Protein AF-A0A3C1A479-F1 (afdb_monomer)

Solvent-accessible surface area (backbone atoms only — not comparable to full-atom values): 7862 Å² total; per-residue (Å²): 130,82,81,78,78,89,71,54,68,65,61,52,41,51,46,38,41,56,43,17,61,76,65,24,64,87,57,54,39,54,62,50,42,13,54,75,70,76,47,66,42,66,72,55,62,75,73,31,98,42,59,66,56,51,50,48,52,38,50,54,51,44,53,55,54,49,49,54,38,40,59,56,10,54,70,37,97,52,31,71,61,23,28,52,52,28,53,56,43,44,44,68,79,36,48,35,47,38,39,60,49,35,74,34,82,56,53,104,85,43,63,13,45,64,45,54,49,47,56,51,48,67,70,41,36,67,59,46,21,67,74,69,72,44,53,70,76,65,56,75,107

Nearest PDB structures (foldseek):
  3cjd-assembly1_B  TM=7.121E-01  e=5.126E-03  Jannaschia sp. CCS1
  2eh3-assembly1_A-2  TM=6.901E-01  e=7.213E-03  Aquifex aeolicus VF5
  7pt0-assembly1_A  TM=4.518E-01  e=9.291E-04  Streptomyces coelicolor
  8ssh-assembly1_C  TM=5.144E-01  e=1.360E-02  Neisseria gonorrhoeae
  7eqf-assembly2_C  TM=4.000E-01  e=4.016E-03  Streptomyces griseoluteus

Structure (mmCIF, N/CA/C/O backbone):
data_AF-A0A3C1A479-F1
#
_entry.id   AF-A0A3C1A479-F1
#
loop_
_atom_site.group_PDB
_atom_site.id
_atom_site.type_symbol
_atom_site.label_atom_id
_atom_site.label_alt_id
_atom_site.label_comp_id
_atom_site.label_asym_id
_atom_site.label_entity_id
_atom_site.label_seq_id
_atom_site.pdbx_PDB_ins_code
_atom_site.Cartn_x
_atom_site.Cartn_y
_atom_site.Cartn_z
_atom_site.occupancy
_atom_site.B_iso_or_equiv
_atom_site.auth_seq_id
_atom_site.auth_comp_id
_atom_site.auth_asym_id
_atom_site.auth_atom_id
_atom_site.pdbx_PDB_model_num
ATOM 1 N N . MET A 1 1 ? -4.959 -10.623 36.454 1.00 49.00 1 MET A N 1
ATOM 2 C CA . MET A 1 1 ? -4.136 -10.472 35.232 1.00 49.00 1 MET A CA 1
ATOM 3 C C . MET A 1 1 ? -4.876 -9.564 34.265 1.00 49.00 1 MET A C 1
ATOM 5 O O . MET A 1 1 ? -6.092 -9.720 34.175 1.00 49.00 1 MET A O 1
ATOM 9 N N . PRO A 1 2 ? -4.196 -8.640 33.566 1.00 51.88 2 PRO A N 1
ATOM 10 C CA . PRO A 1 2 ? -4.814 -7.945 32.445 1.00 51.88 2 PRO A CA 1
ATOM 11 C C . PRO A 1 2 ? -5.252 -8.978 31.390 1.00 51.88 2 PRO A C 1
ATOM 13 O O . PRO A 1 2 ? -4.591 -10.014 31.249 1.00 51.88 2 PRO A O 1
ATOM 16 N N . PRO A 1 3 ? -6.379 -8.759 30.695 1.00 59.72 3 PRO A N 1
ATOM 17 C CA . PRO A 1 3 ? -6.847 -9.684 29.670 1.00 59.72 3 PRO A CA 1
ATOM 18 C C . PRO A 1 3 ? -5.767 -9.863 28.595 1.00 59.72 3 PRO A C 1
ATOM 20 O O . PRO A 1 3 ? -5.161 -8.889 28.152 1.00 59.72 3 PRO A O 1
ATOM 23 N N . LYS A 1 4 ? -5.508 -11.113 28.188 1.00 61.56 4 LYS A N 1
ATOM 24 C CA . LYS A 1 4 ? -4.561 -11.408 27.105 1.00 61.56 4 LYS A CA 1
ATOM 25 C C . LYS A 1 4 ? -5.044 -10.730 25.825 1.00 61.56 4 LYS A C 1
ATOM 27 O O . LYS A 1 4 ? -6.200 -10.903 25.433 1.00 61.56 4 LYS A O 1
ATOM 32 N N . VAL A 1 5 ? -4.159 -9.973 25.184 1.00 67.12 5 VAL A N 1
ATOM 33 C CA . VAL A 1 5 ? -4.452 -9.336 23.900 1.00 67.12 5 VAL A CA 1
ATOM 34 C C . VAL A 1 5 ? -4.715 -10.440 22.874 1.00 67.12 5 VAL A C 1
ATOM 36 O O . VAL A 1 5 ? -3.906 -11.350 22.719 1.00 67.12 5 VAL A O 1
ATOM 39 N N . LYS A 1 6 ? -5.900 -10.414 22.252 1.00 79.56 6 LYS A N 1
ATOM 40 C CA . LYS A 1 6 ? -6.402 -11.511 21.404 1.00 79.56 6 LYS A CA 1
ATOM 41 C C . LYS A 1 6 ? -5.755 -11.549 20.014 1.00 79.56 6 LYS A C 1
ATOM 43 O O . LYS A 1 6 ? -5.757 -12.603 19.395 1.00 79.56 6 LYS A O 1
ATOM 48 N N . PHE A 1 7 ? -5.235 -10.418 19.545 1.00 87.00 7 PHE A N 1
ATOM 49 C CA . PHE A 1 7 ? -4.648 -10.254 18.217 1.00 87.00 7 PHE A CA 1
ATOM 50 C C . PHE A 1 7 ? -3.313 -9.536 18.317 1.00 87.00 7 PHE A C 1
ATOM 52 O O . PHE A 1 7 ? -3.108 -8.736 19.224 1.00 87.00 7 PHE A O 1
ATOM 59 N N . THR A 1 8 ? -2.442 -9.795 17.357 1.00 92.94 8 THR A N 1
ATOM 60 C CA . THR A 1 8 ? -1.188 -9.080 17.129 1.00 92.94 8 THR A CA 1
ATOM 61 C C . THR A 1 8 ? -1.407 -7.859 16.232 1.00 92.94 8 THR A C 1
ATOM 63 O O . THR A 1 8 ? -2.402 -7.771 15.508 1.00 92.94 8 THR A O 1
ATOM 66 N N . ALA A 1 9 ? -0.447 -6.928 16.222 1.00 93.94 9 ALA A N 1
ATOM 67 C CA . ALA A 1 9 ? -0.464 -5.793 15.296 1.00 93.94 9 ALA A CA 1
ATOM 68 C C . ALA A 1 9 ? -0.546 -6.249 13.824 1.00 93.94 9 ALA A C 1
ATOM 70 O O . ALA A 1 9 ? -1.323 -5.694 13.051 1.00 93.94 9 ALA A O 1
ATOM 71 N N . ASN A 1 10 ? 0.178 -7.312 13.453 1.00 95.56 10 ASN A N 1
ATOM 72 C CA . ASN A 1 10 ? 0.176 -7.842 12.087 1.00 95.56 10 ASN A CA 1
ATOM 73 C C . ASN A 1 10 ? -1.196 -8.380 11.664 1.00 95.56 10 ASN A C 1
ATOM 75 O O . ASN A 1 10 ? -1.648 -8.076 10.566 1.00 95.56 10 ASN A O 1
ATOM 79 N N . GLU A 1 11 ? -1.902 -9.112 12.530 1.00 95.69 11 GLU A N 1
ATOM 80 C CA . GLU A 1 11 ? -3.253 -9.609 12.216 1.00 95.69 11 GLU A CA 1
ATOM 81 C C . GLU A 1 11 ? -4.254 -8.463 12.002 1.00 95.69 11 GLU A C 1
ATOM 83 O O . GLU A 1 11 ? -5.153 -8.551 11.160 1.00 95.69 11 GLU A O 1
ATOM 88 N N . ILE A 1 12 ? -4.082 -7.360 12.734 1.00 96.62 12 ILE A N 1
ATOM 89 C CA . ILE A 1 12 ? -4.877 -6.144 12.556 1.00 96.62 12 ILE A CA 1
ATOM 90 C C . ILE A 1 12 ? -4.561 -5.483 11.207 1.00 96.62 12 ILE A C 1
ATOM 92 O O . ILE A 1 12 ? -5.488 -5.122 10.474 1.00 96.62 12 ILE A O 1
ATOM 96 N N . ILE A 1 13 ? -3.278 -5.359 10.855 1.00 97.88 13 ILE A N 1
ATOM 97 C CA . ILE A 1 13 ? -2.839 -4.823 9.557 1.00 97.88 13 ILE A CA 1
ATOM 98 C C . ILE A 1 13 ? -3.387 -5.690 8.420 1.00 97.88 13 ILE A C 1
ATOM 100 O O . ILE A 1 13 ? -3.964 -5.164 7.470 1.00 97.88 13 ILE A O 1
ATOM 104 N N . GLU A 1 14 ? -3.306 -7.015 8.528 1.00 97.88 14 GLU A N 1
ATOM 105 C CA . GLU A 1 14 ? -3.855 -7.937 7.531 1.00 97.88 14 GLU A CA 1
ATOM 106 C C . GLU A 1 14 ? -5.368 -7.777 7.353 1.00 97.88 14 GLU A C 1
ATOM 108 O O . GLU A 1 14 ? -5.866 -7.794 6.222 1.00 97.88 14 GLU A O 1
ATOM 113 N N . ALA A 1 15 ? -6.118 -7.596 8.444 1.00 97.75 15 ALA A N 1
ATOM 114 C CA . ALA A 1 15 ? -7.548 -7.310 8.367 1.00 97.75 15 ALA A CA 1
ATOM 115 C C . ALA A 1 15 ? -7.817 -5.979 7.643 1.00 97.75 15 ALA A C 1
ATOM 117 O O . ALA A 1 15 ? -8.691 -5.915 6.774 1.00 97.75 15 ALA A O 1
ATOM 118 N N . ALA A 1 16 ? -7.036 -4.938 7.936 1.00 98.25 16 ALA A N 1
ATOM 119 C CA . ALA A 1 16 ? -7.133 -3.640 7.273 1.00 98.25 16 ALA A CA 1
ATOM 120 C C . ALA A 1 16 ? -6.778 -3.708 5.776 1.00 98.25 16 ALA A C 1
ATOM 122 O O . ALA A 1 16 ? -7.477 -3.122 4.944 1.00 98.25 16 ALA A O 1
ATOM 123 N N . VAL A 1 17 ? -5.754 -4.482 5.406 1.00 98.56 17 VAL A N 1
ATOM 124 C CA . VAL A 1 17 ? -5.388 -4.757 4.007 1.00 98.56 17 VAL A CA 1
ATOM 125 C C . VAL A 1 17 ? -6.528 -5.481 3.288 1.00 98.56 17 VAL A C 1
ATOM 127 O O . VAL A 1 17 ? -6.906 -5.078 2.188 1.00 98.56 17 VAL A O 1
ATOM 130 N N . LYS A 1 18 ? -7.133 -6.506 3.906 1.00 98.44 18 LYS A N 1
ATOM 131 C CA . LYS A 1 18 ? -8.292 -7.223 3.335 1.00 98.44 18 LYS A CA 1
ATOM 132 C C . LYS A 1 18 ? -9.479 -6.286 3.102 1.00 98.44 18 LYS A C 1
ATOM 134 O O . LYS A 1 18 ? -10.088 -6.332 2.034 1.00 98.44 18 LYS A O 1
ATOM 139 N N . ILE A 1 19 ? -9.776 -5.404 4.059 1.00 98.56 19 ILE A N 1
ATOM 140 C CA . ILE A 1 19 ? -10.812 -4.372 3.901 1.00 98.56 19 ILE A CA 1
ATOM 141 C C . ILE A 1 19 ? -10.470 -3.456 2.723 1.00 98.56 19 ILE A C 1
ATOM 143 O O . ILE A 1 19 ? -11.320 -3.237 1.862 1.00 98.56 19 ILE A O 1
ATOM 147 N N . THR A 1 20 ? -9.226 -2.981 2.647 1.00 98.44 20 THR A N 1
ATOM 148 C CA . THR A 1 20 ? -8.763 -2.075 1.587 1.00 98.44 20 THR A CA 1
ATOM 149 C C . THR A 1 20 ? -8.882 -2.712 0.207 1.00 98.44 20 THR A C 1
ATOM 151 O O . THR A 1 20 ? -9.396 -2.076 -0.712 1.00 98.44 20 THR A O 1
ATOM 154 N N . ARG A 1 21 ? -8.490 -3.982 0.055 1.00 98.44 21 ARG A N 1
ATOM 155 C CA . ARG A 1 21 ? -8.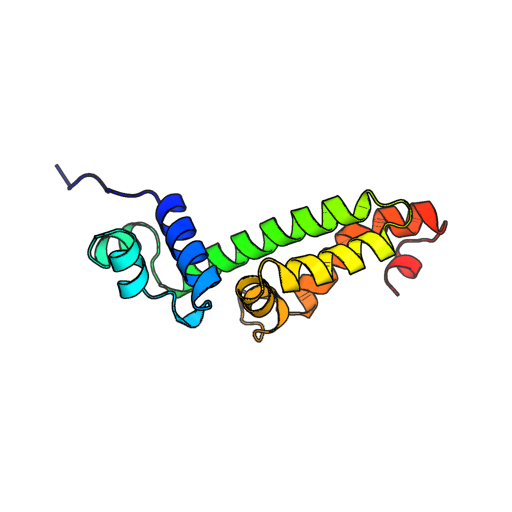609 -4.724 -1.211 1.00 98.44 21 ARG A CA 1
ATOM 156 C C . ARG A 1 21 ? -10.042 -4.754 -1.735 1.00 98.44 21 ARG A C 1
ATOM 158 O O . ARG A 1 21 ? -10.250 -4.547 -2.926 1.00 98.44 21 ARG A O 1
ATOM 165 N N . VAL A 1 22 ? -11.026 -4.942 -0.856 1.00 97.94 22 VAL A N 1
ATOM 166 C CA . VAL A 1 22 ? -12.439 -5.068 -1.254 1.00 97.94 22 VAL A CA 1
ATOM 167 C C . VAL A 1 22 ? -13.141 -3.712 -1.367 1.00 97.94 22 VAL A C 1
ATOM 169 O O . VAL A 1 22 ? -13.895 -3.491 -2.310 1.00 97.94 22 VAL A O 1
ATOM 172 N N . LYS A 1 23 ? -12.921 -2.806 -0.408 1.00 97.75 23 LYS A N 1
ATOM 173 C CA . LYS A 1 23 ? -13.746 -1.598 -0.210 1.00 97.75 23 LYS A CA 1
ATOM 174 C C . LYS A 1 23 ? -12.985 -0.277 -0.354 1.00 97.75 23 LYS A C 1
ATOM 176 O O . LYS A 1 23 ? -13.610 0.776 -0.290 1.00 97.75 23 LYS A O 1
ATOM 181 N N . GLY A 1 24 ? -11.668 -0.316 -0.541 1.00 97.19 24 GLY A N 1
ATOM 182 C CA . GLY A 1 24 ? -10.814 0.871 -0.532 1.00 97.19 24 GLY A CA 1
ATOM 183 C C . GLY A 1 24 ? -10.398 1.311 0.874 1.00 97.19 24 GLY A C 1
ATOM 184 O O . GLY A 1 24 ? -10.934 0.849 1.883 1.00 97.19 24 GLY A O 1
ATOM 185 N N . ILE A 1 25 ? -9.404 2.201 0.934 1.00 96.38 25 ILE A N 1
ATOM 186 C CA . ILE A 1 25 ? -8.758 2.608 2.190 1.00 96.38 25 ILE A CA 1
ATOM 187 C C . ILE A 1 25 ? -9.699 3.376 3.126 1.00 96.38 25 ILE A C 1
ATOM 189 O O . ILE A 1 25 ? -9.597 3.255 4.345 1.00 96.38 25 ILE A O 1
ATOM 193 N N . ASP A 1 26 ? -10.658 4.123 2.583 1.00 95.88 26 ASP A N 1
ATOM 194 C CA . ASP A 1 26 ? -11.592 4.918 3.386 1.00 95.88 26 ASP A CA 1
ATOM 195 C C . ASP A 1 26 ? -12.524 4.047 4.236 1.00 95.88 26 ASP A C 1
ATOM 197 O O . ASP A 1 26 ? -13.004 4.481 5.282 1.00 95.88 26 ASP A O 1
ATOM 201 N N . ALA A 1 27 ? -12.718 2.782 3.844 1.00 97.75 27 ALA A N 1
ATOM 202 C CA . ALA A 1 27 ? -13.463 1.806 4.630 1.00 97.75 27 ALA A CA 1
ATOM 203 C C . ALA A 1 27 ? -12.687 1.293 5.858 1.00 97.75 27 ALA A C 1
ATOM 205 O O . ALA A 1 27 ? -13.293 0.696 6.755 1.00 97.75 27 ALA A O 1
ATOM 206 N N . VAL A 1 28 ? -11.368 1.516 5.930 1.00 97.81 28 VAL A N 1
ATOM 207 C CA . VAL A 1 28 ? -10.555 1.159 7.099 1.00 97.81 28 VAL A CA 1
ATOM 208 C C . VAL A 1 28 ? -10.894 2.112 8.238 1.00 97.81 28 VAL A C 1
ATOM 210 O O . VAL A 1 28 ? -10.436 3.251 8.299 1.00 97.81 28 VAL A O 1
ATOM 213 N N . THR A 1 29 ? -11.726 1.618 9.150 1.00 97.56 29 THR A N 1
ATOM 214 C CA . THR A 1 29 ? -12.135 2.296 10.381 1.00 97.56 29 THR A CA 1
ATOM 215 C C . THR A 1 29 ? -11.989 1.339 11.555 1.00 97.56 29 THR A C 1
ATOM 217 O O . THR A 1 29 ? -12.075 0.122 11.381 1.00 97.56 29 THR A O 1
ATOM 220 N N . ALA A 1 30 ? -11.858 1.867 12.774 1.00 96.12 30 ALA A N 1
ATOM 221 C CA . ALA A 1 30 ? -11.760 1.033 13.973 1.00 96.12 30 ALA A CA 1
ATOM 222 C C . ALA A 1 30 ? -12.946 0.062 14.128 1.00 96.12 30 ALA A C 1
ATOM 224 O O . ALA A 1 30 ? -12.781 -1.078 14.564 1.00 96.12 30 ALA A O 1
ATOM 225 N N . ARG A 1 31 ? -14.148 0.496 13.722 1.00 96.38 31 ARG A N 1
ATOM 226 C CA . ARG A 1 31 ? -15.357 -0.337 13.731 1.00 96.38 31 ARG A CA 1
ATOM 227 C C . ARG A 1 31 ? -15.288 -1.453 12.692 1.00 96.38 31 ARG A C 1
ATOM 229 O O . ARG A 1 31 ? -15.642 -2.586 13.003 1.00 96.38 31 ARG A O 1
ATOM 236 N N . GLU A 1 32 ? -14.866 -1.135 11.471 1.00 97.81 32 GLU A N 1
ATOM 237 C CA . GLU A 1 32 ? -14.803 -2.113 10.382 1.00 97.81 32 GLU A CA 1
ATOM 238 C C . GLU A 1 32 ? -13.744 -3.184 10.650 1.00 97.81 32 GLU A C 1
ATOM 240 O O . GLU A 1 32 ? -14.011 -4.369 10.464 1.00 97.81 32 GLU A O 1
ATOM 245 N N . VAL A 1 33 ? -12.582 -2.770 11.159 1.00 97.06 33 VAL A N 1
ATOM 246 C CA . VAL A 1 33 ? -11.484 -3.669 11.534 1.00 97.06 33 VAL A CA 1
ATOM 247 C C . VAL A 1 33 ? -11.894 -4.559 12.706 1.00 97.06 33 VAL A C 1
ATOM 249 O O . VAL A 1 33 ? -11.749 -5.777 12.623 1.00 97.06 33 VAL A O 1
ATOM 252 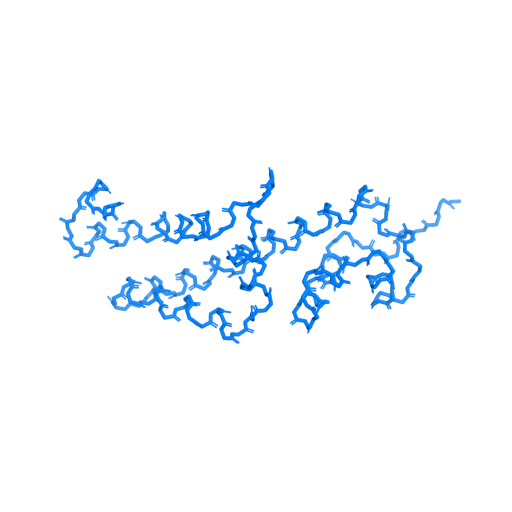N N . GLY A 1 34 ? -12.499 -3.988 13.756 1.00 94.88 34 GLY A N 1
ATOM 253 C CA . GLY A 1 34 ? -13.048 -4.773 14.865 1.00 94.88 34 GLY A CA 1
ATOM 254 C C . GLY A 1 34 ? -14.070 -5.807 14.382 1.00 94.88 34 GLY A C 1
ATOM 255 O O . GLY A 1 34 ? -13.965 -6.986 14.718 1.00 94.88 34 GLY A O 1
ATOM 256 N N . ARG A 1 35 ? -14.997 -5.400 13.503 1.00 95.38 35 ARG A N 1
ATOM 257 C CA . ARG A 1 35 ? -15.985 -6.305 12.898 1.00 95.38 35 ARG A CA 1
ATOM 258 C C . ARG A 1 35 ? -15.331 -7.434 12.100 1.00 95.38 35 ARG A C 1
ATOM 260 O O . ARG A 1 35 ? -15.745 -8.578 12.256 1.00 95.38 35 ARG A O 1
ATOM 267 N N . ALA A 1 36 ? -14.323 -7.133 11.280 1.00 95.00 36 ALA A N 1
ATOM 268 C CA . ALA A 1 36 ? -13.594 -8.137 10.502 1.00 95.00 36 ALA A CA 1
ATOM 269 C C . ALA A 1 36 ? -12.860 -9.159 11.391 1.00 95.00 36 ALA A C 1
ATOM 271 O O . ALA A 1 36 ? -12.734 -10.320 11.013 1.00 95.00 36 ALA A O 1
ATOM 272 N N . LEU A 1 37 ? -12.428 -8.739 12.583 1.00 93.81 37 LEU A N 1
ATOM 273 C CA . LEU A 1 37 ? -11.765 -9.579 13.586 1.00 93.81 37 LEU A CA 1
ATOM 274 C C . LEU A 1 37 ? -12.738 -10.211 14.605 1.00 93.81 37 LEU A C 1
ATOM 276 O O . LEU A 1 37 ? -12.312 -10.924 15.515 1.00 93.81 37 LEU A O 1
ATOM 280 N N . GLY A 1 38 ? -14.046 -9.954 14.497 1.00 93.56 38 GLY A N 1
ATOM 281 C CA . GLY A 1 38 ? -15.048 -10.464 15.439 1.00 93.56 38 GLY A CA 1
ATOM 282 C C . GLY A 1 38 ? -14.892 -9.920 16.866 1.00 93.56 38 GLY A C 1
ATOM 283 O O . GLY A 1 38 ? -15.154 -10.637 17.835 1.00 93.56 38 GLY A O 1
ATOM 284 N N . VAL A 1 39 ? -14.427 -8.676 17.014 1.00 90.81 39 VAL A N 1
ATOM 285 C CA . VAL A 1 39 ? -14.237 -7.989 18.303 1.00 90.81 39 VAL A CA 1
ATOM 286 C C . VAL A 1 39 ? -14.716 -6.535 18.260 1.00 90.81 39 VAL A C 1
ATOM 288 O O . VAL A 1 39 ? -15.071 -5.994 17.216 1.00 90.81 39 VAL A O 1
ATOM 291 N N . SER A 1 40 ? -14.749 -5.877 19.424 1.00 91.69 40 SER A N 1
ATOM 292 C CA . SER A 1 40 ? -14.951 -4.421 19.483 1.00 91.69 40 SER A CA 1
ATOM 293 C C . SER A 1 40 ? -13.772 -3.664 18.853 1.00 91.69 40 SER A C 1
ATOM 295 O O . SER A 1 40 ? -12.742 -4.253 18.548 1.00 91.69 40 SER A O 1
ATOM 297 N N . SER A 1 41 ? -13.886 -2.344 18.701 1.00 91.12 41 SER A N 1
ATOM 298 C CA . SER A 1 41 ? -12.788 -1.494 18.216 1.00 91.12 41 SER A CA 1
ATOM 299 C C . SER A 1 41 ? -11.636 -1.326 19.216 1.00 91.12 41 SER A C 1
ATOM 301 O O . SER A 1 41 ? -10.559 -0.895 18.825 1.00 91.12 41 SER A O 1
ATOM 303 N N . ARG A 1 42 ? -11.823 -1.658 20.502 1.00 87.81 42 ARG A N 1
ATOM 304 C CA . ARG A 1 42 ? -10.823 -1.419 21.561 1.00 87.81 42 ARG A CA 1
ATOM 305 C C . ARG A 1 42 ? -9.459 -2.100 21.350 1.00 87.81 42 ARG A C 1
ATOM 307 O O . ARG A 1 42 ? -8.463 -1.428 21.593 1.00 87.81 42 ARG A O 1
ATOM 314 N N . PRO A 1 43 ? -9.364 -3.371 20.908 1.00 85.94 43 PRO A N 1
ATOM 315 C CA . PRO A 1 43 ? -8.077 -4.042 20.711 1.00 85.94 43 PRO A CA 1
ATOM 316 C C . PRO A 1 43 ? -7.185 -3.375 19.661 1.00 85.94 43 PRO A C 1
ATOM 318 O O . PRO A 1 43 ? -5.970 -3.514 19.732 1.00 85.94 43 PRO A O 1
ATOM 321 N N . LEU A 1 44 ? -7.768 -2.622 18.719 1.00 90.75 44 LEU A N 1
ATOM 322 C CA . LEU A 1 44 ? -7.001 -1.836 17.756 1.00 90.75 44 LEU A CA 1
ATOM 323 C C . LEU A 1 44 ? -6.100 -0.821 18.469 1.00 90.75 44 LEU A C 1
ATOM 325 O O . LEU A 1 44 ? -4.902 -0.759 18.215 1.00 90.75 44 LEU A O 1
ATOM 329 N N . PHE A 1 45 ? -6.678 -0.100 19.430 1.00 92.94 45 PHE A N 1
ATOM 330 C CA . PHE A 1 45 ? -6.008 0.962 20.180 1.00 92.94 45 PHE A CA 1
ATOM 331 C C . PHE A 1 45 ? -5.026 0.453 21.243 1.00 92.94 45 PHE A C 1
ATOM 333 O O . PHE A 1 45 ? -4.527 1.218 22.056 1.00 92.94 45 PHE A O 1
ATOM 340 N N . THR A 1 46 ? -4.761 -0.856 21.263 1.00 91.50 46 THR A N 1
ATOM 341 C CA . THR A 1 46 ? -3.634 -1.427 22.015 1.00 91.50 46 THR A CA 1
ATOM 342 C C . THR A 1 46 ? -2.321 -1.312 21.235 1.00 91.50 46 THR A C 1
ATOM 344 O O . THR A 1 46 ? -1.258 -1.328 21.846 1.00 91.50 46 THR A O 1
ATOM 347 N N . TYR A 1 47 ? -2.393 -1.208 19.903 1.00 92.69 47 TYR A N 1
ATOM 348 C CA . TYR A 1 47 ? -1.227 -1.188 19.013 1.00 92.69 47 TYR A CA 1
ATOM 349 C C . TYR A 1 47 ? -1.116 0.075 18.164 1.00 92.69 47 TYR A C 1
ATOM 351 O O . TYR A 1 47 ? -0.024 0.368 17.696 1.00 92.69 47 TYR A O 1
ATOM 359 N N . PHE A 1 48 ? -2.225 0.782 17.946 1.00 94.56 48 PHE A N 1
ATOM 360 C CA . PHE A 1 48 ? -2.281 1.966 17.094 1.00 94.56 48 PHE A CA 1
ATOM 361 C C . PHE A 1 48 ? -2.993 3.091 17.832 1.00 94.56 48 PHE A C 1
ATOM 363 O O . PHE A 1 48 ? -4.134 2.911 18.259 1.00 94.56 48 PHE A O 1
ATOM 370 N N . ASP A 1 49 ? -2.371 4.258 17.938 1.00 93.56 49 ASP A N 1
ATOM 371 C CA . ASP A 1 49 ? -2.977 5.413 18.609 1.00 93.56 49 ASP A CA 1
ATOM 372 C C . ASP A 1 49 ? -4.152 5.971 17.793 1.00 93.56 49 ASP A C 1
ATOM 374 O O . ASP A 1 49 ? -5.122 6.506 18.339 1.00 93.56 49 ASP A O 1
ATOM 378 N N . THR A 1 50 ? -4.095 5.817 16.466 1.00 95.62 50 THR A N 1
ATOM 379 C CA . THR A 1 50 ? -5.095 6.343 15.528 1.00 95.62 50 THR A CA 1
ATOM 380 C C . THR A 1 50 ? -5.389 5.369 14.386 1.00 95.62 50 THR A C 1
ATOM 382 O O . THR A 1 50 ? -4.615 4.460 14.083 1.00 95.62 50 THR A O 1
ATOM 385 N N . VAL A 1 51 ? -6.523 5.566 13.705 1.00 95.25 51 VAL A N 1
ATOM 386 C CA . VAL A 1 51 ? -6.839 4.804 12.482 1.00 95.25 51 VAL A CA 1
ATOM 387 C C . VAL A 1 51 ? -5.895 5.205 11.345 1.00 95.25 51 VAL A C 1
ATOM 389 O O . VAL A 1 51 ? -5.580 4.389 10.483 1.00 95.25 51 VAL A O 1
ATOM 392 N N . GLU A 1 52 ? -5.420 6.445 11.351 1.00 94.56 52 GLU A N 1
ATOM 393 C CA . GLU A 1 52 ? -4.461 6.998 10.398 1.00 94.56 52 GLU A CA 1
ATOM 394 C C . GLU A 1 52 ? -3.119 6.259 10.464 1.00 94.56 52 GLU A C 1
ATOM 396 O O . GLU A 1 52 ? -2.545 5.940 9.423 1.00 94.56 52 GLU A O 1
ATOM 401 N N . GLU A 1 53 ? -2.662 5.901 11.665 1.00 95.25 53 GLU A N 1
ATOM 402 C CA . GLU A 1 53 ? -1.475 5.063 11.857 1.00 95.25 53 GLU A CA 1
ATOM 403 C C . GLU A 1 53 ? -1.664 3.661 11.259 1.00 95.25 53 GLU A C 1
ATOM 405 O O . GLU A 1 53 ? -0.814 3.179 10.513 1.00 95.25 53 GLU A O 1
ATOM 410 N N . LEU A 1 54 ? -2.826 3.037 11.470 1.00 96.25 54 LEU A N 1
ATOM 411 C CA . LEU A 1 54 ? -3.146 1.765 10.817 1.00 96.25 54 LEU A CA 1
ATOM 412 C C . LEU A 1 54 ? -3.181 1.900 9.284 1.00 96.25 54 LEU A C 1
ATOM 414 O O . LEU A 1 54 ? -2.679 1.031 8.569 1.00 96.25 54 LEU A O 1
ATOM 418 N N . LYS A 1 55 ? -3.765 2.981 8.752 1.00 95.88 55 LYS A N 1
ATOM 419 C CA . LYS A 1 55 ? -3.780 3.249 7.304 1.00 95.88 55 LYS A CA 1
ATOM 420 C C . LYS A 1 55 ? -2.357 3.415 6.759 1.00 95.88 55 LYS A C 1
ATOM 422 O O . LYS A 1 55 ? -2.063 2.903 5.680 1.00 95.88 55 LYS A O 1
ATOM 427 N N . ARG A 1 56 ? -1.450 4.037 7.518 1.00 94.50 56 ARG A N 1
ATOM 428 C CA . ARG A 1 56 ? -0.022 4.104 7.172 1.00 94.50 56 ARG A CA 1
ATOM 429 C C . ARG A 1 56 ? 0.609 2.716 7.065 1.00 94.50 56 ARG A C 1
ATOM 431 O O . ARG A 1 56 ? 1.330 2.469 6.103 1.00 94.50 56 ARG A O 1
ATOM 438 N N . GLU A 1 57 ? 0.312 1.795 7.975 1.00 96.44 57 GLU A N 1
ATOM 439 C CA . GLU A 1 57 ? 0.812 0.418 7.855 1.00 96.44 57 GLU A CA 1
ATOM 440 C C . GLU A 1 57 ? 0.255 -0.300 6.616 1.00 96.44 57 GLU A C 1
ATOM 442 O O . GLU A 1 57 ? 0.984 -1.007 5.918 1.00 96.44 57 GLU A O 1
ATOM 447 N N . VAL A 1 58 ? -1.008 -0.044 6.250 1.00 96.94 58 VAL A N 1
ATOM 448 C CA . VAL A 1 58 ? -1.572 -0.518 4.972 1.00 96.94 58 VAL A CA 1
ATOM 449 C C . VAL A 1 58 ? -0.823 0.081 3.773 1.00 96.94 58 VAL A C 1
ATOM 451 O O . VAL A 1 58 ? -0.581 -0.619 2.788 1.00 96.94 58 VAL A O 1
ATOM 454 N N . TYR A 1 59 ? -0.419 1.354 3.843 1.00 94.88 59 TYR A N 1
ATOM 455 C CA . TYR A 1 59 ? 0.382 2.000 2.798 1.00 94.88 59 TYR A CA 1
ATOM 456 C C . TYR A 1 59 ? 1.754 1.335 2.655 1.00 94.88 59 TYR A C 1
ATOM 458 O O . TYR A 1 59 ? 2.165 1.001 1.542 1.00 94.88 59 TYR A O 1
ATOM 466 N N . LEU A 1 60 ? 2.443 1.082 3.771 1.00 94.88 60 LEU A N 1
ATOM 467 C CA . LEU A 1 60 ? 3.735 0.392 3.775 1.00 94.88 60 LEU A CA 1
ATOM 468 C C . LEU A 1 60 ? 3.618 -1.034 3.230 1.00 94.88 60 LEU A C 1
ATOM 470 O O . LEU A 1 60 ? 4.461 -1.454 2.431 1.00 94.88 60 LEU A O 1
ATOM 474 N N . PHE A 1 61 ? 2.547 -1.749 3.585 1.00 96.94 61 PHE A N 1
ATOM 475 C CA . PHE A 1 61 ? 2.229 -3.050 3.004 1.00 96.94 61 PHE A CA 1
ATOM 476 C C . PHE A 1 61 ? 2.076 -2.960 1.479 1.00 96.94 61 PHE A C 1
ATOM 478 O O . PHE A 1 61 ? 2.738 -3.700 0.752 1.00 96.94 61 PHE A O 1
ATOM 485 N N . ALA A 1 62 ? 1.251 -2.030 0.982 1.00 95.56 62 ALA A N 1
ATOM 486 C CA . ALA A 1 62 ? 1.021 -1.847 -0.453 1.00 95.56 62 ALA A CA 1
ATOM 487 C C . ALA A 1 62 ? 2.312 -1.485 -1.202 1.00 95.56 62 ALA A C 1
ATOM 489 O O . ALA A 1 62 ? 2.588 -2.038 -2.267 1.00 95.56 62 ALA A O 1
ATOM 490 N N . LYS A 1 63 ? 3.136 -0.607 -0.618 1.00 94.06 63 LYS A N 1
ATOM 491 C CA . LYS A 1 63 ? 4.441 -0.217 -1.163 1.00 94.06 63 LYS A CA 1
ATOM 492 C C . LYS A 1 63 ? 5.387 -1.413 -1.255 1.00 94.06 63 LYS A C 1
ATOM 494 O O . LYS A 1 63 ? 6.045 -1.587 -2.276 1.00 94.06 63 LYS A O 1
ATOM 499 N N . ASN A 1 64 ? 5.454 -2.247 -0.217 1.00 95.50 64 ASN A N 1
ATOM 500 C CA . ASN A 1 64 ? 6.292 -3.447 -0.229 1.00 95.50 64 ASN A CA 1
ATOM 501 C C . ASN A 1 64 ? 5.780 -4.496 -1.219 1.00 95.50 64 ASN A C 1
ATOM 503 O O . ASN A 1 64 ? 6.588 -5.075 -1.935 1.00 95.50 64 ASN A O 1
ATOM 507 N N . LEU A 1 65 ? 4.463 -4.677 -1.333 1.00 97.00 65 LEU A N 1
ATOM 508 C CA . LEU A 1 65 ? 3.879 -5.540 -2.357 1.00 97.00 65 LEU A CA 1
ATOM 509 C C . LEU A 1 65 ? 4.255 -5.058 -3.765 1.00 97.00 65 LEU A C 1
ATOM 511 O O . LEU A 1 65 ? 4.741 -5.847 -4.569 1.00 97.00 65 LEU A O 1
ATOM 515 N N . TYR A 1 66 ? 4.110 -3.762 -4.049 1.00 95.25 66 TYR A N 1
ATOM 516 C CA . TYR A 1 66 ? 4.481 -3.189 -5.344 1.00 95.25 66 TYR A CA 1
ATOM 517 C C . TYR A 1 66 ? 5.976 -3.359 -5.672 1.00 95.25 66 TYR A C 1
ATOM 519 O O . TYR A 1 66 ? 6.321 -3.645 -6.817 1.00 95.25 66 TYR A O 1
ATOM 527 N N . LYS A 1 67 ? 6.878 -3.275 -4.681 1.00 94.06 67 LYS A N 1
ATOM 528 C CA . LYS A 1 67 ? 8.308 -3.577 -4.898 1.00 94.06 67 LYS A CA 1
ATOM 529 C C . LYS A 1 67 ? 8.527 -4.984 -5.446 1.00 94.06 67 LYS A C 1
ATOM 531 O O . LYS A 1 67 ? 9.409 -5.162 -6.279 1.00 94.06 67 LYS A O 1
ATOM 536 N N . GLU A 1 68 ? 7.750 -5.970 -5.003 1.00 96.62 68 GLU A N 1
ATOM 537 C CA . GLU A 1 68 ? 7.873 -7.340 -5.510 1.00 96.62 68 GLU A CA 1
ATOM 538 C C . GLU A 1 68 ? 7.424 -7.449 -6.976 1.00 96.62 68 GLU A 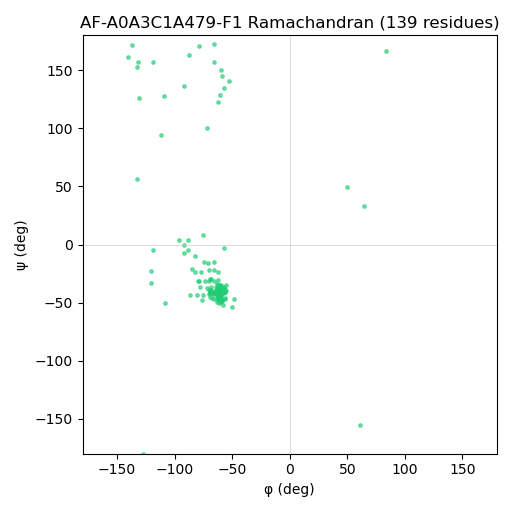C 1
ATOM 540 O O . GLU A 1 68 ? 8.092 -8.121 -7.759 1.00 96.62 68 GLU A O 1
ATOM 545 N N . TYR A 1 69 ? 6.387 -6.706 -7.386 1.00 96.06 69 TYR A N 1
ATOM 546 C CA . TYR A 1 69 ? 6.001 -6.576 -8.801 1.00 96.06 69 TYR A CA 1
ATOM 547 C C . TYR A 1 69 ? 7.134 -5.964 -9.635 1.00 96.06 69 TYR A C 1
ATOM 549 O O . TYR A 1 69 ? 7.495 -6.501 -10.682 1.00 96.06 69 TYR A O 1
ATOM 557 N N . VAL A 1 70 ? 7.744 -4.874 -9.158 1.00 91.75 70 VAL A N 1
ATOM 558 C CA . VAL A 1 70 ? 8.875 -4.228 -9.848 1.00 91.75 70 VAL A CA 1
ATOM 559 C C . VAL A 1 70 ? 10.062 -5.184 -9.968 1.00 91.75 70 VAL A C 1
ATOM 561 O O . VAL A 1 70 ? 10.590 -5.360 -11.064 1.00 91.75 70 VAL A O 1
ATOM 564 N N . LYS A 1 71 ? 10.452 -5.856 -8.876 1.00 91.81 71 LYS A N 1
ATOM 565 C CA . LYS A 1 71 ? 11.536 -6.854 -8.885 1.00 91.81 71 LYS A CA 1
ATOM 566 C C . LYS A 1 71 ? 11.280 -7.983 -9.874 1.00 91.81 71 LYS A C 1
ATOM 568 O O . LYS A 1 71 ? 12.229 -8.473 -10.477 1.00 91.81 71 LYS A O 1
ATOM 573 N N . ASP A 1 72 ? 10.033 -8.416 -10.027 1.00 94.38 72 ASP A N 1
ATOM 574 C CA . ASP A 1 72 ? 9.686 -9.433 -11.014 1.00 94.38 72 ASP A CA 1
ATOM 575 C C . ASP A 1 72 ? 9.817 -8.904 -12.447 1.00 94.38 72 ASP A C 1
ATOM 577 O O . ASP A 1 72 ? 10.384 -9.574 -13.308 1.00 94.38 72 ASP A O 1
ATOM 581 N N . GLY A 1 73 ? 9.397 -7.659 -12.683 1.00 91.75 73 GLY A N 1
ATOM 582 C CA . GLY A 1 73 ? 9.536 -6.981 -13.974 1.00 91.75 73 GLY A CA 1
ATOM 583 C C . GLY A 1 73 ? 10.991 -6.798 -14.400 1.00 91.75 73 GLY A C 1
ATOM 584 O O . GLY A 1 73 ? 11.317 -6.971 -15.572 1.00 91.75 73 GLY A O 1
ATOM 585 N N . LEU A 1 74 ? 11.887 -6.542 -13.444 1.00 89.44 74 LEU A N 1
ATOM 586 C CA . LEU A 1 74 ? 13.324 -6.400 -13.698 1.00 89.44 74 LEU A CA 1
ATOM 587 C C . LEU A 1 74 ? 14.006 -7.690 -14.180 1.00 89.44 74 LEU A C 1
ATOM 589 O O . LEU A 1 74 ? 15.123 -7.626 -14.690 1.00 89.44 74 LEU A O 1
ATOM 593 N N . LYS A 1 75 ? 13.357 -8.852 -14.041 1.00 90.44 75 LYS A N 1
ATOM 594 C CA . LYS A 1 75 ? 13.871 -10.134 -14.551 1.00 90.44 75 LYS A CA 1
ATOM 595 C C . LYS A 1 75 ? 13.579 -10.349 -16.039 1.00 90.44 75 LYS A C 1
ATOM 597 O O . LYS A 1 75 ? 14.074 -11.321 -16.605 1.00 90.44 75 LYS A O 1
ATOM 602 N N . ALA A 1 76 ? 12.748 -9.508 -16.657 1.00 90.81 76 ALA A N 1
ATOM 603 C CA . ALA A 1 76 ? 12.431 -9.613 -18.077 1.00 90.81 76 ALA A CA 1
ATOM 604 C C . ALA A 1 76 ? 13.665 -9.336 -18.952 1.00 90.81 76 ALA A C 1
ATOM 606 O O . ALA A 1 76 ? 14.581 -8.626 -18.542 1.00 90.81 76 ALA A O 1
ATOM 607 N N . GLU A 1 77 ? 13.650 -9.845 -20.188 1.00 88.00 77 GLU A N 1
ATOM 608 C CA . GLU A 1 77 ? 14.708 -9.591 -21.180 1.00 88.00 77 GLU A CA 1
ATOM 609 C C . GLU A 1 77 ? 14.925 -8.088 -21.416 1.00 88.00 77 GLU A C 1
ATOM 611 O O . GLU A 1 77 ? 16.059 -7.625 -21.504 1.00 88.00 77 GLU A O 1
ATOM 616 N N . ILE A 1 78 ? 13.830 -7.321 -21.438 1.00 85.56 78 ILE A N 1
ATOM 617 C CA . ILE A 1 78 ? 13.839 -5.857 -21.437 1.00 85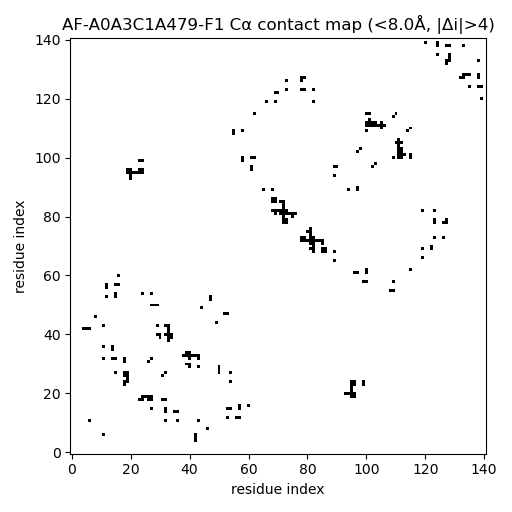.56 78 ILE A CA 1
ATOM 618 C C . ILE A 1 78 ? 13.258 -5.388 -20.090 1.00 85.56 78 ILE A C 1
ATOM 620 O O . ILE A 1 78 ? 12.036 -5.262 -19.969 1.00 85.56 78 ILE A O 1
ATOM 624 N N . PRO A 1 79 ? 14.087 -5.112 -19.063 1.00 82.94 79 PRO A N 1
ATOM 625 C CA . PRO A 1 79 ? 13.634 -4.775 -17.712 1.00 82.94 79 PRO A CA 1
ATOM 626 C C . PRO A 1 79 ? 12.706 -3.572 -17.647 1.00 82.94 79 PRO A C 1
ATOM 628 O O . PRO A 1 79 ? 11.726 -3.606 -16.915 1.00 82.94 79 PRO A O 1
ATOM 631 N N . PHE A 1 80 ? 12.961 -2.523 -18.435 1.00 81.38 80 PHE A N 1
ATOM 632 C CA . PHE A 1 80 ? 12.091 -1.346 -18.453 1.00 81.38 80 PHE A CA 1
ATOM 633 C C . PHE A 1 80 ? 10.668 -1.696 -18.913 1.00 81.38 80 PHE A C 1
ATOM 635 O O . PHE A 1 80 ? 9.687 -1.325 -18.266 1.00 81.38 80 PHE A O 1
ATOM 642 N N . LEU A 1 81 ? 10.555 -2.490 -19.985 1.00 85.62 81 LEU A N 1
ATOM 643 C CA . LEU A 1 81 ? 9.275 -3.017 -20.452 1.00 85.62 81 LEU A CA 1
ATOM 644 C C . LEU A 1 81 ? 8.632 -3.920 -19.391 1.00 85.62 81 LEU A C 1
ATOM 646 O O . LEU A 1 81 ? 7.440 -3.784 -19.124 1.00 85.62 81 LEU A O 1
ATOM 650 N N . GLY A 1 82 ? 9.414 -4.800 -18.760 1.00 92.38 82 GLY A N 1
ATOM 651 C CA . GLY A 1 82 ? 8.935 -5.694 -17.706 1.00 92.38 82 GLY A CA 1
ATOM 652 C C . GLY A 1 82 ? 8.390 -4.946 -16.487 1.00 92.38 82 GLY A C 1
ATOM 653 O O . GLY A 1 82 ? 7.316 -5.282 -15.989 1.00 92.38 82 GLY A O 1
ATOM 654 N N . VAL A 1 83 ? 9.064 -3.884 -16.038 1.00 89.94 83 VAL A N 1
ATOM 655 C CA . VAL A 1 83 ? 8.574 -3.006 -14.962 1.00 89.94 83 VAL A CA 1
ATOM 656 C C . VAL A 1 83 ? 7.267 -2.325 -15.371 1.00 89.94 83 VA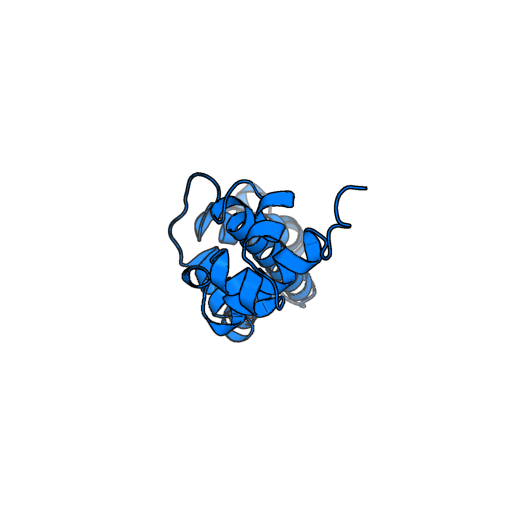L A C 1
ATOM 658 O O . VAL A 1 83 ? 6.309 -2.346 -14.599 1.00 89.94 83 VAL A O 1
ATOM 661 N N . GLY A 1 84 ? 7.178 -1.794 -16.596 1.00 89.06 84 GLY A N 1
ATOM 662 C CA . GLY A 1 84 ? 5.938 -1.205 -17.117 1.00 89.06 84 GLY A CA 1
ATOM 663 C C . GLY A 1 84 ? 4.773 -2.203 -17.172 1.00 89.06 84 GLY A C 1
ATOM 664 O O . GLY A 1 84 ? 3.653 -1.885 -16.772 1.00 89.06 84 GLY A O 1
ATOM 665 N N . GLN A 1 85 ? 5.033 -3.443 -17.591 1.00 94.94 85 GLN A N 1
ATOM 666 C CA . GLN A 1 85 ? 4.036 -4.518 -17.590 1.00 94.94 85 GLN A CA 1
ATOM 667 C C . GLN A 1 85 ? 3.568 -4.865 -16.171 1.00 94.94 85 GLN A C 1
ATOM 669 O O . GLN A 1 85 ? 2.368 -5.023 -15.938 1.00 94.94 85 GLN A O 1
ATOM 674 N N . GLN A 1 86 ? 4.492 -4.947 -15.213 1.00 95.88 86 GLN A N 1
ATOM 675 C CA . GLN A 1 86 ? 4.167 -5.247 -13.818 1.00 95.88 86 GLN A CA 1
ATOM 676 C C . GLN A 1 86 ? 3.439 -4.093 -13.121 1.00 95.88 86 GLN A C 1
ATOM 678 O O . GLN A 1 86 ? 2.561 -4.344 -12.299 1.00 95.88 86 GLN A O 1
ATOM 683 N N . TYR A 1 87 ? 3.710 -2.842 -13.498 1.00 92.19 87 TYR A N 1
ATOM 684 C CA . TYR A 1 87 ? 2.932 -1.683 -13.056 1.00 92.19 87 TYR A CA 1
ATOM 685 C C . TYR A 1 87 ? 1.459 -1.795 -13.468 1.00 92.19 87 TYR A C 1
ATOM 687 O O . TYR A 1 87 ? 0.561 -1.685 -12.629 1.00 92.19 87 TYR A O 1
ATOM 695 N N . LEU A 1 88 ? 1.203 -2.096 -14.747 1.00 95.25 88 LEU A N 1
ATOM 696 C CA . LEU A 1 88 ? -0.15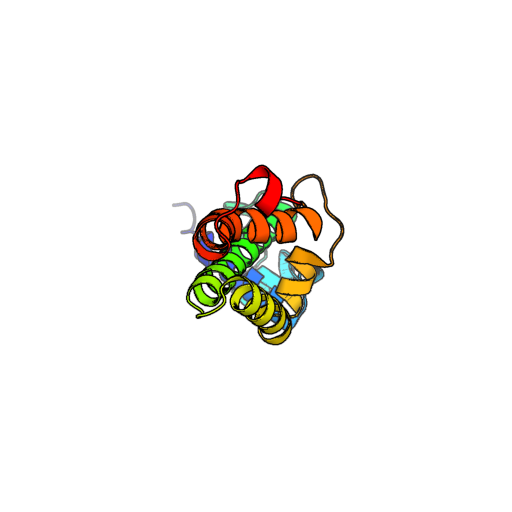6 -2.321 -15.254 1.00 95.25 88 LEU A CA 1
ATOM 697 C C . LEU A 1 88 ? -0.812 -3.537 -14.594 1.00 95.25 88 LEU A C 1
ATOM 699 O O . LEU A 1 88 ? -2.007 -3.521 -14.293 1.00 95.25 88 LEU A O 1
ATOM 703 N N . ARG A 1 89 ? -0.031 -4.588 -14.339 1.00 97.62 89 ARG A N 1
ATOM 704 C CA . ARG A 1 89 ? -0.522 -5.781 -13.658 1.00 97.62 89 ARG A CA 1
ATOM 705 C C . ARG A 1 89 ? -0.893 -5.507 -12.205 1.00 97.62 89 ARG A C 1
ATOM 707 O O . ARG A 1 89 ? -1.957 -5.941 -11.791 1.00 97.62 89 ARG A O 1
ATOM 714 N N . PHE A 1 90 ? -0.107 -4.730 -11.463 1.00 97.62 90 PHE A N 1
ATOM 715 C CA . PHE A 1 90 ? -0.464 -4.317 -10.104 1.00 97.62 90 PHE A CA 1
ATOM 716 C C . PHE A 1 90 ? -1.765 -3.499 -10.085 1.00 97.62 90 PHE A C 1
ATOM 718 O O . PHE A 1 90 ? -2.625 -3.727 -9.237 1.00 97.62 90 PHE A O 1
ATOM 725 N N . ALA A 1 91 ? -1.963 -2.606 -11.062 1.00 96.62 91 ALA A N 1
ATOM 726 C CA . ALA A 1 91 ? -3.222 -1.872 -11.212 1.00 96.62 91 ALA A CA 1
ATOM 727 C C . ALA A 1 91 ? -4.428 -2.797 -11.465 1.00 96.62 91 ALA A C 1
ATOM 729 O O . ALA A 1 91 ? -5.531 -2.516 -10.991 1.00 96.62 91 ALA A O 1
ATOM 730 N N . LYS A 1 92 ? -4.220 -3.896 -12.201 1.00 97.81 92 LYS A N 1
ATOM 731 C CA . LYS A 1 92 ? -5.243 -4.907 -12.496 1.00 97.81 92 LYS A CA 1
ATOM 732 C C . LYS A 1 92 ? -5.524 -5.829 -11.305 1.00 97.81 92 LYS A C 1
ATOM 734 O O . LYS A 1 92 ? -6.689 -6.066 -10.995 1.00 97.81 92 LYS A O 1
ATOM 739 N N . ASP A 1 93 ? -4.477 -6.353 -10.678 1.00 98.00 93 ASP A N 1
ATOM 740 C CA . ASP A 1 93 ? -4.559 -7.385 -9.642 1.00 98.00 93 ASP A CA 1
ATOM 741 C C . ASP A 1 93 ? -4.948 -6.775 -8.279 1.00 98.00 93 ASP A C 1
ATOM 743 O O . ASP A 1 93 ? -5.659 -7.402 -7.496 1.00 98.00 93 ASP A O 1
ATOM 747 N N . GLU A 1 94 ? -4.543 -5.528 -8.006 1.00 98.12 94 GLU A N 1
ATOM 748 C CA . GLU A 1 94 ? -4.730 -4.843 -6.718 1.00 98.12 94 GLU A CA 1
ATOM 749 C C . GLU A 1 94 ? -5.284 -3.405 -6.887 1.00 98.12 94 GLU A C 1
ATOM 751 O O . GLU A 1 94 ? -4.697 -2.438 -6.390 1.00 98.12 94 GLU A O 1
ATOM 756 N N . PRO A 1 95 ? -6.442 -3.201 -7.549 1.00 97.75 95 PRO A N 1
ATOM 757 C CA . PRO A 1 95 ? -6.900 -1.878 -7.996 1.00 97.75 95 PRO A CA 1
ATOM 758 C C . PRO A 1 95 ? -7.095 -0.861 -6.863 1.00 97.75 95 PRO A C 1
ATOM 760 O O . PRO A 1 95 ? -6.843 0.332 -7.039 1.00 97.75 95 PRO A O 1
ATOM 763 N N . ASN A 1 96 ? -7.534 -1.305 -5.683 1.00 98.00 96 ASN A N 1
ATOM 764 C CA . ASN A 1 96 ? -7.721 -0.418 -4.534 1.00 98.00 96 ASN A CA 1
ATOM 765 C C . ASN A 1 96 ? -6.402 -0.088 -3.817 1.00 98.00 96 ASN A C 1
ATOM 767 O O . ASN A 1 96 ? -6.256 1.031 -3.325 1.00 98.00 96 ASN A O 1
ATOM 771 N N . LEU A 1 97 ? -5.426 -1.004 -3.804 1.00 96.88 97 LEU A N 1
ATOM 772 C CA . LEU A 1 97 ? -4.080 -0.693 -3.307 1.00 96.88 97 LEU A CA 1
ATOM 773 C C . LEU A 1 97 ? -3.338 0.214 -4.290 1.00 96.88 97 LEU A C 1
ATOM 775 O O . LEU A 1 97 ? -2.676 1.151 -3.860 1.00 96.88 97 LEU A O 1
ATOM 779 N N . TYR A 1 98 ? -3.519 0.008 -5.596 1.00 95.44 98 TYR A N 1
ATOM 780 C CA . TYR A 1 98 ? -3.011 0.898 -6.636 1.00 95.44 98 TYR A CA 1
ATOM 781 C C . TYR A 1 98 ? -3.557 2.321 -6.480 1.00 95.44 98 TYR A C 1
ATOM 783 O O . TYR A 1 98 ? -2.790 3.284 -6.446 1.00 95.44 98 TYR A O 1
ATOM 791 N N . LYS A 1 99 ? -4.878 2.472 -6.308 1.00 94.44 99 LYS A N 1
ATOM 792 C CA . LYS A 1 99 ? -5.488 3.779 -6.020 1.00 94.44 99 LYS A CA 1
ATOM 793 C C . LYS A 1 99 ? -4.903 4.416 -4.764 1.00 94.44 99 LYS A C 1
ATOM 795 O O . LYS A 1 99 ? -4.652 5.618 -4.759 1.00 94.44 99 LYS A O 1
ATOM 800 N N . TYR A 1 100 ? -4.684 3.626 -3.716 1.00 93.12 100 TYR A N 1
ATOM 801 C CA . TYR A 1 100 ? -4.156 4.148 -2.463 1.00 93.12 100 TYR A CA 1
ATOM 802 C C . TYR A 1 100 ? -2.687 4.582 -2.564 1.00 93.12 100 TYR A C 1
ATOM 804 O O . TYR A 1 100 ? -2.317 5.619 -2.015 1.00 93.12 100 TYR A O 1
ATOM 812 N N . LEU A 1 101 ? -1.874 3.811 -3.290 1.00 91.62 101 LEU A N 1
ATOM 813 C CA . LEU A 1 101 ? -0.443 4.048 -3.463 1.00 91.62 101 LEU A CA 1
ATOM 814 C C . LEU A 1 101 ? -0.160 5.199 -4.436 1.00 91.62 101 LEU A C 1
ATOM 816 O O . LEU A 1 101 ? 0.691 6.037 -4.154 1.00 91.62 101 LEU A O 1
ATOM 820 N N . PHE A 1 102 ? -0.878 5.255 -5.560 1.00 89.25 102 PHE A N 1
ATOM 821 C CA . PHE A 1 102 ? -0.593 6.208 -6.632 1.00 89.25 102 PHE A CA 1
ATOM 822 C C . PHE A 1 102 ? -1.645 7.310 -6.731 1.00 89.25 102 PHE A C 1
ATOM 824 O O . PHE A 1 102 ? -1.296 8.479 -6.755 1.00 89.25 102 PHE A O 1
ATOM 831 N N . LEU A 1 103 ? -2.936 6.981 -6.774 1.00 88.44 103 LEU A N 1
ATOM 832 C CA . LEU A 1 103 ? -3.972 7.947 -7.182 1.00 88.44 103 LEU A CA 1
ATOM 833 C C . LEU A 1 103 ? -4.552 8.795 -6.046 1.00 88.44 103 LEU A C 1
ATOM 835 O O . LEU A 1 103 ? -5.374 9.674 -6.295 1.00 88.44 103 LEU A O 1
ATOM 839 N N . THR A 1 104 ? -4.154 8.538 -4.803 1.00 84.62 104 THR A N 1
ATOM 840 C CA . THR A 1 104 ? -4.590 9.346 -3.666 1.00 84.62 104 THR A CA 1
ATOM 841 C C . THR A 1 104 ? -3.581 10.470 -3.436 1.00 84.62 104 THR A C 1
ATOM 843 O O . THR A 1 104 ? -2.379 10.192 -3.467 1.00 84.62 104 THR A O 1
ATOM 846 N N . PRO A 1 105 ? -4.028 11.717 -3.189 1.00 80.50 105 PRO A N 1
ATOM 847 C CA . PRO A 1 105 ? -3.120 12.821 -2.930 1.00 80.50 105 PRO A CA 1
ATOM 848 C C . PRO A 1 105 ? -2.125 12.485 -1.816 1.00 80.50 105 PRO A C 1
ATOM 850 O O . PRO A 1 105 ? -2.518 11.837 -0.831 1.00 80.50 105 PRO A O 1
ATOM 853 N N . PRO A 1 106 ? -0.861 12.914 -1.969 1.00 75.81 106 PRO A N 1
ATOM 854 C CA . PRO A 1 106 ? 0.113 12.779 -0.911 1.00 75.81 106 PRO A CA 1
ATOM 855 C C . PRO A 1 106 ? -0.360 13.521 0.338 1.00 75.81 106 PRO A C 1
ATOM 857 O O . PRO A 1 106 ? -1.061 14.532 0.268 1.00 75.81 106 PRO A O 1
ATOM 860 N N . ASP A 1 107 ? 0.054 13.012 1.483 1.00 74.94 107 ASP A N 1
ATOM 861 C CA . ASP A 1 107 ? -0.034 13.702 2.762 1.00 74.94 107 ASP A CA 1
ATOM 862 C C . ASP A 1 107 ? 1.358 13.697 3.403 1.00 74.94 107 ASP A C 1
ATOM 864 O O . ASP A 1 107 ? 2.311 13.181 2.823 1.00 74.94 107 ASP A O 1
ATOM 868 N N . GLY A 1 108 ? 1.516 14.278 4.595 1.00 66.94 108 GLY A N 1
ATOM 869 C CA . GLY A 1 108 ? 2.814 14.315 5.288 1.00 66.94 108 GLY A CA 1
ATOM 870 C C . GLY A 1 108 ? 3.451 12.938 5.555 1.00 66.94 108 GLY A C 1
ATOM 871 O O . GLY A 1 108 ? 4.555 12.880 6.089 1.00 66.94 108 GLY A O 1
ATOM 872 N N . VAL A 1 109 ? 2.771 11.839 5.205 1.00 68.38 109 VAL A N 1
ATOM 873 C CA . VAL A 1 109 ? 3.193 10.452 5.402 1.00 68.38 109 VAL A CA 1
ATOM 874 C C . VAL A 1 109 ? 3.290 9.668 4.080 1.00 68.38 109 VAL A C 1
ATOM 876 O O . VAL A 1 109 ? 4.153 8.796 3.960 1.00 68.38 109 VAL A O 1
ATOM 879 N N . ARG A 1 110 ? 2.439 9.954 3.088 1.00 77.56 110 ARG A N 1
ATOM 880 C CA . ARG A 1 110 ? 2.388 9.290 1.772 1.00 77.56 110 ARG A CA 1
ATOM 881 C C . ARG A 1 110 ? 2.889 10.226 0.682 1.00 77.56 110 ARG A C 1
ATOM 883 O O . ARG A 1 110 ? 2.346 11.310 0.520 1.00 77.56 110 ARG A O 1
ATOM 890 N N . GLY A 1 111 ? 3.839 9.793 -0.138 1.00 71.25 111 GLY A N 1
ATOM 891 C CA . GLY A 1 111 ? 4.386 10.604 -1.227 1.00 71.25 111 GLY A CA 1
ATOM 892 C C . GLY A 1 111 ? 3.644 10.504 -2.570 1.00 71.25 111 GLY A C 1
ATOM 893 O O . GLY A 1 111 ? 4.068 11.133 -3.541 1.00 71.25 111 GLY A O 1
ATOM 894 N N . GLY A 1 112 ? 2.529 9.764 -2.637 1.00 75.38 112 GLY A N 1
ATOM 895 C CA . GLY A 1 112 ? 1.630 9.702 -3.801 1.00 75.38 112 GLY A CA 1
ATOM 896 C C . GLY A 1 112 ? 2.289 9.171 -5.084 1.00 75.38 112 GLY A C 1
ATOM 897 O O . GLY A 1 112 ? 3.291 8.454 -5.026 1.00 75.38 112 GLY A O 1
ATOM 898 N N . VAL A 1 113 ? 1.747 9.546 -6.259 1.00 75.00 113 VAL A N 1
ATOM 899 C CA . VAL A 1 113 ? 2.265 9.120 -7.583 1.00 75.00 113 VAL A CA 1
ATOM 900 C C . VAL A 1 113 ? 3.779 9.311 -7.689 1.00 75.00 113 VAL A C 1
ATOM 902 O O . VAL A 1 113 ? 4.478 8.404 -8.130 1.00 75.00 113 VAL A O 1
ATOM 905 N N . MET A 1 114 ? 4.288 10.474 -7.275 1.00 76.12 114 MET A N 1
ATOM 906 C CA . MET A 1 114 ? 5.695 10.836 -7.462 1.00 76.12 114 MET A CA 1
ATOM 907 C C . MET A 1 114 ? 6.638 9.938 -6.659 1.00 76.12 114 MET A C 1
ATOM 909 O O . MET A 1 114 ? 7.662 9.513 -7.187 1.00 76.12 114 MET A O 1
ATOM 913 N N . GLU A 1 115 ? 6.293 9.590 -5.417 1.00 80.06 115 GLU A N 1
ATOM 914 C CA . GLU A 1 115 ? 7.095 8.646 -4.627 1.00 80.06 115 GLU A CA 1
ATOM 915 C C . GLU A 1 115 ? 7.021 7.226 -5.200 1.00 80.06 115 GLU A C 1
ATOM 917 O O . GLU A 1 115 ? 8.039 6.537 -5.274 1.00 80.06 115 GLU A O 1
ATOM 922 N N . GLY A 1 116 ? 5.840 6.792 -5.647 1.00 74.69 116 GLY A N 1
ATOM 923 C CA . GLY A 1 116 ? 5.671 5.478 -6.267 1.00 74.69 116 GLY A CA 1
ATOM 924 C C . GLY A 1 116 ? 6.452 5.326 -7.581 1.00 74.69 116 GLY A C 1
ATOM 925 O O . GLY A 1 116 ? 7.066 4.283 -7.830 1.00 74.69 116 GLY A O 1
ATOM 926 N N . LEU A 1 117 ? 6.484 6.37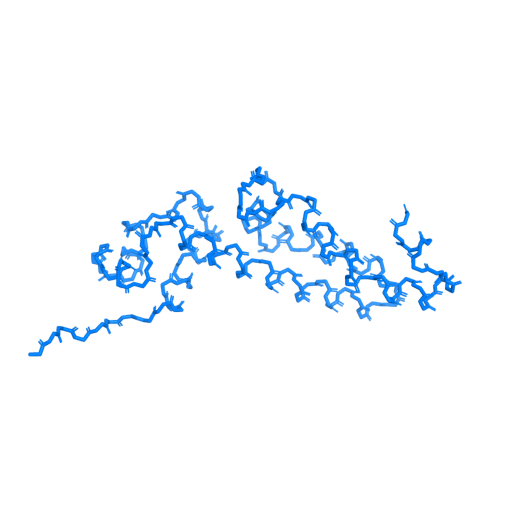4 -8.408 1.00 78.88 117 LEU A N 1
ATOM 927 C CA . LEU A 1 117 ? 7.291 6.403 -9.630 1.00 78.88 117 LEU A CA 1
ATOM 928 C C . LEU A 1 117 ? 8.784 6.476 -9.315 1.00 78.88 117 LEU A C 1
ATOM 930 O O . LEU A 1 117 ? 9.549 5.705 -9.890 1.00 78.88 117 LEU A O 1
ATOM 934 N N . LYS A 1 118 ? 9.193 7.303 -8.347 1.00 82.50 118 LYS A N 1
ATOM 935 C CA . LYS A 1 118 ? 10.596 7.391 -7.925 1.00 82.50 118 LYS A CA 1
ATOM 936 C C . LYS A 1 118 ? 11.124 6.064 -7.381 1.00 82.50 118 LYS A C 1
ATOM 938 O O . LYS A 1 118 ? 12.217 5.652 -7.740 1.00 82.50 118 LYS A O 1
ATOM 943 N N . LEU A 1 119 ? 10.309 5.332 -6.620 1.00 79.69 119 LEU A N 1
ATOM 944 C CA . LEU A 1 119 ? 10.634 3.968 -6.195 1.00 79.69 119 LEU A CA 1
ATOM 945 C C . LEU A 1 119 ? 10.893 3.036 -7.390 1.00 79.69 119 LEU A C 1
ATOM 947 O O . LEU A 1 119 ? 11.796 2.206 -7.338 1.00 79.69 119 LEU A O 1
ATOM 951 N N . SER A 1 120 ? 10.097 3.159 -8.452 1.00 78.19 120 SER A N 1
ATOM 952 C CA . SER A 1 120 ? 10.251 2.342 -9.664 1.00 78.19 120 SER A CA 1
ATOM 953 C C . SER A 1 120 ? 11.522 2.718 -10.428 1.00 78.19 120 SER A C 1
ATOM 955 O O . SER A 1 120 ? 12.250 1.835 -10.874 1.00 78.19 120 SER A O 1
ATOM 957 N N . GLN A 1 121 ? 11.805 4.018 -10.529 1.00 81.06 121 GLN A N 1
ATOM 958 C CA . GLN A 1 121 ? 13.014 4.568 -11.137 1.00 81.06 121 GLN A CA 1
ATOM 959 C C . GLN A 1 121 ? 14.276 4.112 -10.395 1.00 81.06 121 GLN A C 1
ATOM 961 O O . GLN A 1 121 ? 15.175 3.550 -11.015 1.00 81.06 121 GLN A O 1
ATOM 966 N N . ASP A 1 122 ? 14.312 4.262 -9.067 1.00 84.56 122 ASP A N 1
ATOM 967 C CA . ASP A 1 122 ? 15.457 3.871 -8.238 1.00 84.56 122 ASP A CA 1
ATOM 968 C C . ASP A 1 122 ? 15.760 2.368 -8.353 1.00 84.56 122 ASP A C 1
ATOM 970 O O . ASP A 1 122 ? 16.923 1.974 -8.412 1.00 84.56 122 ASP A O 1
ATOM 974 N N . LEU A 1 123 ? 14.726 1.522 -8.443 1.00 82.69 123 LEU A N 1
ATOM 975 C CA . LEU A 1 123 ? 14.890 0.077 -8.644 1.00 82.69 123 LEU A CA 1
ATOM 976 C C . LEU A 1 123 ? 15.331 -0.282 -10.073 1.00 82.69 123 LEU A C 1
ATOM 978 O O . LEU A 1 123 ? 16.027 -1.278 -10.265 1.00 82.69 123 LEU A O 1
ATOM 982 N N . ALA A 1 124 ? 14.934 0.501 -11.079 1.00 82.06 124 ALA A N 1
ATOM 983 C CA . ALA A 1 124 ? 15.270 0.247 -12.478 1.00 82.06 124 ALA A CA 1
ATOM 984 C C . ALA A 1 124 ? 16.634 0.814 -12.902 1.00 82.06 124 ALA A C 1
ATOM 986 O O . ALA A 1 124 ? 17.202 0.312 -13.876 1.00 8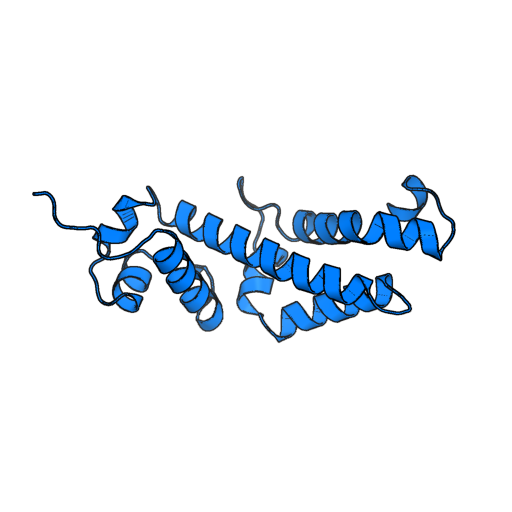2.06 124 ALA A O 1
ATOM 987 N N . ARG A 1 125 ? 17.175 1.806 -12.177 1.00 85.50 125 ARG A N 1
ATOM 988 C CA . ARG A 1 125 ? 18.401 2.541 -12.535 1.00 85.50 125 ARG A CA 1
ATOM 989 C C . ARG A 1 125 ? 19.56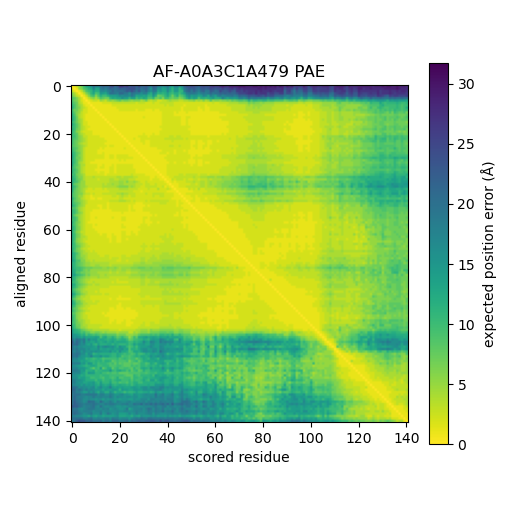6 1.617 -12.888 1.00 85.50 125 ARG A C 1
ATOM 991 O O . ARG A 1 125 ? 20.108 1.716 -13.985 1.00 85.50 125 ARG A O 1
ATOM 998 N N . GLU A 1 126 ? 19.910 0.671 -12.013 1.00 84.00 126 GLU A N 1
ATOM 999 C CA . GLU A 1 126 ? 21.032 -0.253 -12.257 1.00 84.00 126 GLU A CA 1
ATOM 1000 C C . GLU A 1 126 ? 20.829 -1.100 -13.522 1.00 84.00 126 GLU A C 1
ATOM 1002 O O . GLU A 1 126 ? 21.768 -1.344 -14.283 1.00 84.00 126 GLU A O 1
ATOM 1007 N N . SER A 1 127 ? 19.591 -1.528 -13.780 1.00 80.19 127 SER A N 1
ATOM 1008 C CA . SER A 1 127 ? 19.270 -2.312 -14.975 1.00 80.19 127 SER A CA 1
ATOM 1009 C C . SER A 1 127 ? 19.373 -1.476 -16.249 1.00 80.19 127 SER A C 1
ATOM 1011 O O . SER A 1 127 ? 19.906 -1.968 -17.244 1.00 80.19 127 SER A O 1
ATOM 1013 N N . LEU A 1 128 ? 18.912 -0.223 -16.215 1.00 80.62 128 LEU A N 1
ATOM 1014 C CA . LEU A 1 128 ? 19.001 0.713 -17.337 1.00 80.62 128 LEU A CA 1
ATOM 1015 C C . LEU A 1 128 ? 20.456 1.031 -17.689 1.00 80.62 128 LEU A C 1
ATOM 1017 O O . LEU A 1 128 ? 20.846 0.875 -18.846 1.00 80.62 128 LEU A O 1
ATOM 1021 N N . MET A 1 129 ? 21.266 1.382 -16.686 1.00 85.62 129 MET A N 1
ATOM 1022 C CA . MET A 1 129 ? 22.693 1.661 -16.861 1.00 85.62 129 MET A CA 1
ATOM 1023 C C . MET A 1 129 ? 23.420 0.476 -17.501 1.00 85.62 129 MET A C 1
ATOM 1025 O O . MET A 1 129 ? 24.149 0.645 -18.475 1.00 85.62 129 MET A O 1
ATOM 1029 N N . ARG A 1 130 ? 23.170 -0.741 -17.000 1.00 84.56 130 ARG A N 1
ATOM 1030 C CA . ARG A 1 130 ? 23.808 -1.965 -17.501 1.00 84.56 130 ARG A CA 1
ATOM 1031 C C . ARG A 1 130 ? 23.408 -2.312 -18.937 1.00 84.56 130 ARG A C 1
ATOM 1033 O O . ARG A 1 130 ? 24.259 -2.746 -19.704 1.00 84.56 130 ARG A O 1
ATOM 1040 N N . ILE A 1 131 ? 22.128 -2.186 -19.291 1.00 80.94 131 ILE A N 1
ATOM 1041 C CA . ILE A 1 131 ? 21.612 -2.647 -20.594 1.00 80.94 131 ILE A CA 1
ATOM 1042 C C . ILE A 1 131 ? 21.893 -1.646 -21.701 1.00 80.94 131 ILE A C 1
ATOM 1044 O O . ILE A 1 131 ? 22.294 -2.030 -22.796 1.00 80.94 131 ILE A O 1
ATOM 1048 N N . TYR A 1 132 ? 21.681 -0.368 -21.415 1.00 78.94 132 TYR A N 1
ATOM 1049 C CA . TYR A 1 132 ? 21.836 0.693 -22.401 1.00 78.94 132 TYR A CA 1
ATOM 1050 C C . TYR A 1 132 ? 23.214 1.360 -22.335 1.00 78.94 132 TYR A C 1
ATOM 1052 O O . TYR A 1 132 ? 23.460 2.306 -23.077 1.00 78.94 132 TYR A O 1
ATOM 1060 N N . ASN A 1 133 ? 24.107 0.857 -21.474 1.00 82.12 133 ASN A N 1
ATOM 1061 C CA . ASN A 1 133 ? 25.467 1.352 -21.272 1.00 82.12 133 ASN A CA 1
ATOM 1062 C C . ASN A 1 133 ? 25.508 2.874 -21.052 1.00 82.12 133 ASN A C 1
ATOM 1064 O O . ASN A 1 133 ? 26.241 3.600 -21.724 1.00 82.12 133 ASN A O 1
ATOM 1068 N N . MET A 1 134 ? 24.661 3.342 -20.134 1.00 83.88 134 MET A N 1
ATOM 1069 C CA . MET A 1 134 ? 24.476 4.756 -19.807 1.00 83.88 134 MET A CA 1
ATOM 1070 C C . MET A 1 134 ? 24.831 5.038 -18.344 1.00 83.88 134 MET A C 1
ATOM 1072 O O . MET A 1 134 ? 24.809 4.134 -17.507 1.00 83.88 134 MET A O 1
ATOM 1076 N N . ASP A 1 135 ? 25.168 6.289 -18.032 1.00 86.62 135 ASP A N 1
ATOM 1077 C CA . ASP A 1 135 ? 25.413 6.725 -16.657 1.00 86.62 135 ASP A CA 1
ATOM 1078 C C . ASP A 1 135 ? 24.105 6.971 -15.880 1.00 86.62 135 ASP A C 1
ATOM 1080 O O . ASP A 1 135 ? 23.004 6.935 -16.434 1.00 86.62 135 ASP A O 1
ATOM 1084 N N . ALA A 1 136 ? 24.225 7.180 -14.566 1.00 82.50 136 ALA A N 1
ATOM 1085 C CA . ALA A 1 136 ? 23.077 7.394 -13.687 1.00 82.50 136 ALA A CA 1
ATOM 1086 C C . ALA A 1 136 ? 22.284 8.658 -14.060 1.00 82.50 136 ALA A C 1
ATOM 1088 O O . ALA A 1 136 ? 21.057 8.618 -14.082 1.00 82.50 136 ALA A O 1
ATOM 1089 N N . ASP A 1 137 ? 22.978 9.740 -14.424 1.00 82.88 137 ASP A N 1
ATOM 1090 C CA . ASP A 1 137 ? 22.363 11.004 -14.842 1.00 82.88 137 ASP A CA 1
ATOM 1091 C C . ASP A 1 137 ? 21.520 10.847 -16.111 1.00 82.88 137 ASP A C 1
ATOM 1093 O O . ASP A 1 137 ? 20.505 11.523 -16.273 1.00 82.88 137 ASP A O 1
ATOM 1097 N N . THR A 1 138 ? 21.943 9.976 -17.025 1.00 79.88 138 THR A N 1
ATOM 1098 C CA . THR A 1 138 ? 21.212 9.651 -18.252 1.00 79.88 138 THR A CA 1
ATOM 1099 C C . THR A 1 138 ? 20.059 8.692 -17.974 1.00 79.88 138 THR A C 1
ATOM 1101 O O . THR A 1 138 ? 19.001 8.845 -18.570 1.00 79.88 138 THR A O 1
ATOM 1104 N N . ALA A 1 139 ? 20.223 7.743 -17.047 1.00 78.88 139 ALA A N 1
ATOM 1105 C CA . ALA A 1 139 ? 19.155 6.829 -16.636 1.00 78.88 139 ALA A CA 1
ATOM 1106 C C . ALA A 1 139 ? 18.035 7.521 -15.833 1.00 78.88 139 ALA A C 1
ATOM 1108 O O . ALA A 1 139 ? 16.920 7.002 -15.764 1.00 78.88 139 ALA A O 1
ATOM 1109 N N . ASP A 1 140 ? 18.331 8.670 -15.217 1.00 77.00 140 ASP A N 1
ATOM 1110 C CA . ASP A 1 140 ? 17.380 9.435 -14.411 1.00 77.00 140 ASP A CA 1
ATOM 1111 C C . ASP A 1 140 ? 16.599 10.515 -15.193 1.00 77.00 140 ASP A C 1
ATOM 1113 O O . ASP A 1 140 ? 15.683 11.123 -14.626 1.00 77.00 140 ASP A O 1
ATOM 1117 N N . LYS A 1 141 ? 16.948 10.752 -16.466 1.00 70.31 141 LYS A N 1
ATOM 1118 C CA . LYS A 1 141 ? 16.308 11.721 -17.378 1.00 70.31 141 LYS A CA 1
ATOM 1119 C C . LYS A 1 141 ? 15.267 11.063 -18.277 1.00 70.31 141 LYS A C 1
ATOM 1121 O O . LYS A 1 141 ? 14.229 11.724 -18.503 1.00 70.31 141 LYS A O 1
#

pLDDT: mean 88.85, std 9.8, range [49.0, 98.56]

Foldseek 3Di:
DPDPLPDDLVLLLVLQLVCCQVPANVCQDLQSSCVSVVHHSVSVCVPDVDSVRSSLSSLVVLLVVLVVLLVQLCPDPQSVVSNVVSLVVCCVVRVRSNCVQAVDDDDPRHPHNVVSVVSSLVSCQVVCCVPVVDDSVVSND

Sequence (141 aa):
MPPKVKFTANEIIEAAVKITRVKGIDAVTAREVGRALGVSSRPLFTYFDTVEELKREVYLFAKNLYKEYVKDGLKAEIPFLGVGQQYLRFAKDEPNLYKYLFLTPPDGVRGGVMEGLKLSQDLARESLMRIYNMDADTADK

Radius of gyration: 18.26 Å; Cα contacts (8 Å, |Δi|>4): 157; chains: 1; bounding box: 42×26×58 Å

Secondary structure (DSSP, 8-state):
-PPPPSS-HHHHHHHHHHHHHHH-GGG--HHHHHHHTTS-SGGGGGT-SSHHHHHHHHHHHHHHHHHHHHHHHTTSSSHHHHHHHHHHHHHHHSHHHHIIIIISPP-SS--HHHHHHHHHHHHHHHHHHHHHT--HHHHT-

Mean predicted aligned error: 6.16 Å